Protein AF-A0A7W1J582-F1 (afdb_monomer)

Secondary structure (DSSP, 8-state):
-HHHHHHHHHHHHHHHHHHHHHTTPPPHHHHHHHHHHHHHHHHHHHHHHHHHHHHHHSS-----HHHHHHHHHHHHHHHHHHHHHHHHHHHHTT--S------S-------B-HHHHHHHHHHT--GGG----SGGGPBPHHHHHHHHT-

Structure (mmCIF, N/CA/C/O backbone):
data_AF-A0A7W1J582-F1
#
_entry.id   AF-A0A7W1J582-F1
#
loop_
_atom_site.group_PDB
_atom_site.id
_atom_site.type_symbol
_atom_site.label_atom_id
_atom_site.label_alt_id
_atom_site.label_comp_id
_atom_site.label_asym_id
_atom_site.label_entity_id
_atom_site.label_seq_id
_atom_site.pdbx_PDB_ins_code
_atom_site.Cartn_x
_atom_site.Cartn_y
_atom_site.Cartn_z
_atom_site.occupancy
_atom_site.B_iso_or_equiv
_atom_site.auth_seq_id
_atom_site.auth_comp_id
_atom_site.auth_asym_id
_atom_site.auth_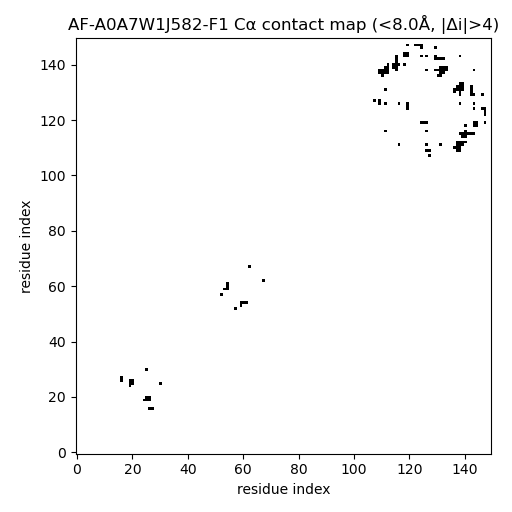atom_id
_atom_site.pdbx_PDB_model_num
ATOM 1 N N . PHE A 1 1 ? 24.857 2.400 -55.232 1.00 67.94 1 PHE A N 1
ATOM 2 C CA . PHE A 1 1 ? 26.078 2.336 -54.395 1.00 67.94 1 PHE A CA 1
ATOM 3 C C . PHE A 1 1 ? 25.790 2.326 -52.889 1.00 67.94 1 PHE A C 1
ATOM 5 O O . PHE A 1 1 ? 26.141 1.341 -52.254 1.00 67.94 1 PHE A O 1
ATOM 12 N N . LEU A 1 2 ? 25.093 3.316 -52.308 1.00 73.94 2 LEU A N 1
ATOM 13 C CA . LEU A 1 2 ? 24.764 3.342 -50.861 1.00 73.94 2 LEU A CA 1
ATOM 14 C C . LEU A 1 2 ? 23.985 2.110 -50.350 1.00 73.94 2 LEU A C 1
ATOM 16 O O . LEU A 1 2 ? 24.277 1.599 -49.272 1.00 73.94 2 LEU A O 1
ATOM 20 N N . GLN A 1 3 ? 23.057 1.576 -51.150 1.00 73.00 3 GLN A N 1
ATOM 21 C CA . GLN A 1 3 ? 22.308 0.356 -50.808 1.00 73.00 3 GLN A CA 1
ATOM 22 C C . GLN A 1 3 ? 23.214 -0.882 -50.655 1.00 73.00 3 GLN A C 1
ATOM 24 O O . GLN A 1 3 ? 22.971 -1.726 -49.795 1.00 73.00 3 GLN A O 1
ATOM 29 N N . SER A 1 4 ? 24.303 -0.957 -51.430 1.00 76.56 4 SER A N 1
ATOM 30 C CA . SER A 1 4 ? 25.266 -2.064 -51.365 1.00 76.56 4 SER A CA 1
ATOM 31 C C . SER A 1 4 ? 26.052 -2.041 -50.053 1.00 76.56 4 SER A C 1
ATOM 33 O O . SER A 1 4 ? 26.184 -3.073 -49.401 1.00 76.56 4 SER A O 1
ATOM 35 N N . TYR A 1 5 ? 26.502 -0.863 -49.615 1.00 78.00 5 TYR A N 1
ATOM 36 C CA . TYR A 1 5 ? 27.229 -0.696 -48.351 1.00 78.00 5 TYR A CA 1
ATOM 37 C C . TYR A 1 5 ? 26.374 -1.042 -47.128 1.00 78.00 5 TYR A C 1
ATOM 39 O O . TYR A 1 5 ? 26.835 -1.748 -46.233 1.00 78.00 5 TYR A O 1
ATOM 47 N N . ALA A 1 6 ? 25.111 -0.607 -47.109 1.00 83.75 6 ALA A N 1
ATOM 48 C CA . ALA A 1 6 ? 24.193 -0.926 -46.018 1.00 83.75 6 ALA A CA 1
ATOM 49 C C . ALA A 1 6 ? 23.919 -2.439 -45.916 1.00 83.75 6 ALA A C 1
ATOM 51 O O . ALA A 1 6 ? 23.889 -2.997 -44.817 1.00 83.75 6 ALA A O 1
ATOM 52 N N . SER A 1 7 ? 23.764 -3.119 -47.058 1.00 83.50 7 SER A N 1
ATOM 53 C CA . SER A 1 7 ? 23.568 -4.573 -47.092 1.00 83.50 7 SER A CA 1
ATOM 54 C C . SER A 1 7 ? 24.801 -5.338 -46.598 1.00 83.50 7 SER A C 1
ATOM 56 O O . SER A 1 7 ? 24.671 -6.234 -45.763 1.00 83.50 7 SER A O 1
ATOM 58 N N . PHE A 1 8 ? 25.998 -4.921 -47.022 1.00 81.19 8 PHE A N 1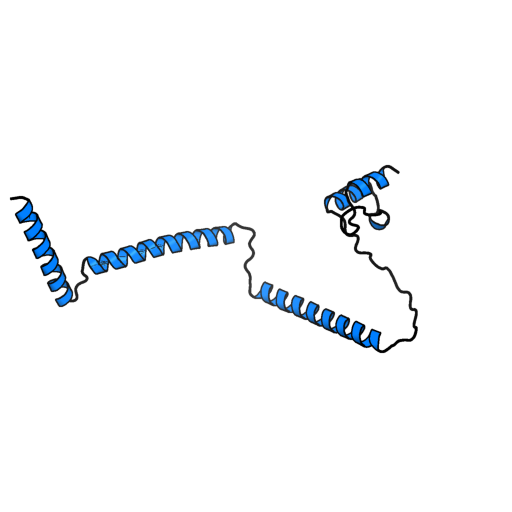
ATOM 59 C CA . PHE A 1 8 ? 27.263 -5.524 -46.612 1.00 81.19 8 PHE A CA 1
ATOM 60 C C . PHE A 1 8 ? 27.492 -5.380 -45.105 1.00 81.19 8 PHE A C 1
ATOM 62 O O . PHE A 1 8 ? 27.788 -6.357 -44.421 1.00 81.19 8 PHE A O 1
ATOM 69 N N . TYR A 1 9 ? 27.256 -4.184 -44.563 1.00 82.31 9 TYR A N 1
ATOM 70 C CA . TYR A 1 9 ? 27.379 -3.927 -43.130 1.00 82.31 9 TYR A CA 1
ATOM 71 C C . TYR A 1 9 ? 26.397 -4.770 -42.299 1.00 82.31 9 TYR A C 1
ATOM 73 O O . TYR A 1 9 ? 26.759 -5.301 -41.249 1.00 82.31 9 TYR A O 1
ATOM 81 N N . LYS A 1 10 ? 25.159 -4.952 -42.779 1.00 82.19 10 LYS A N 1
ATOM 82 C CA . LYS A 1 10 ? 24.146 -5.774 -42.098 1.00 82.19 10 LYS A CA 1
ATOM 83 C C . LYS A 1 10 ? 24.534 -7.256 -42.053 1.00 82.19 10 LYS A C 1
ATOM 85 O O . LYS A 1 10 ? 24.354 -7.896 -41.018 1.00 82.19 10 LYS A O 1
ATOM 90 N N . VAL A 1 11 ? 25.075 -7.788 -43.150 1.00 85.81 11 VAL A N 1
ATOM 91 C CA . VAL A 1 11 ? 25.562 -9.176 -43.229 1.00 85.81 11 VAL A CA 1
ATOM 92 C C . VAL A 1 11 ? 26.783 -9.373 -42.337 1.00 85.81 11 VAL A C 1
ATOM 94 O O . VAL A 1 11 ? 26.818 -10.317 -41.551 1.00 85.81 11 VAL A O 1
ATOM 97 N N . PHE A 1 12 ? 27.741 -8.447 -42.398 1.00 85.81 12 PHE A N 1
ATOM 98 C CA . PHE A 1 12 ? 28.934 -8.476 -41.561 1.00 85.81 12 PHE A CA 1
ATOM 99 C C . PHE A 1 12 ? 28.583 -8.458 -40.068 1.00 85.81 12 PHE A C 1
ATOM 101 O O . PHE A 1 12 ? 29.053 -9.310 -39.319 1.00 85.81 12 PHE A O 1
ATOM 108 N N . LYS A 1 13 ? 27.685 -7.555 -39.647 1.00 83.50 13 LYS A N 1
ATOM 109 C CA . LYS A 1 13 ? 27.214 -7.468 -38.258 1.00 83.50 13 LYS A CA 1
ATOM 110 C C . LYS A 1 1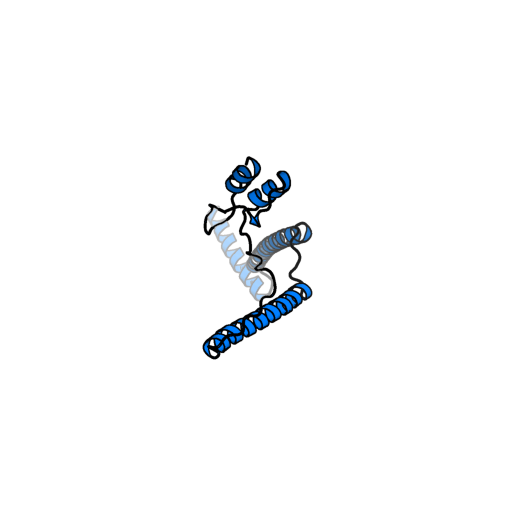3 ? 26.588 -8.783 -37.785 1.00 83.50 13 LYS A C 1
ATOM 112 O O . LYS A 1 13 ? 26.942 -9.274 -36.718 1.00 83.50 13 LYS A O 1
ATOM 117 N N . ARG A 1 14 ? 25.692 -9.373 -38.583 1.00 86.00 14 ARG A N 1
ATOM 118 C CA . ARG A 1 14 ? 25.041 -10.647 -38.242 1.00 86.00 14 ARG A CA 1
ATOM 119 C C . ARG A 1 14 ? 26.060 -11.775 -38.078 1.00 86.00 14 ARG A C 1
ATOM 121 O O . ARG A 1 14 ? 26.017 -12.482 -37.081 1.00 86.00 14 ARG A O 1
ATOM 128 N N . ASN A 1 15 ? 27.000 -11.886 -39.015 1.00 86.44 15 ASN A N 1
ATOM 129 C CA . ASN A 1 15 ? 28.045 -12.904 -38.958 1.00 86.44 15 ASN A CA 1
ATOM 130 C C . ASN A 1 15 ? 28.941 -12.712 -37.721 1.00 86.44 15 ASN A C 1
ATOM 132 O O . ASN A 1 15 ? 29.241 -13.664 -37.010 1.00 86.44 15 ASN A O 1
ATOM 136 N N . SER A 1 16 ? 29.308 -11.463 -37.411 1.00 84.69 16 SER A N 1
ATOM 137 C CA . SER A 1 16 ? 30.117 -11.139 -36.229 1.00 84.69 16 SER A CA 1
ATOM 138 C C . SER A 1 16 ? 29.435 -11.501 -34.905 1.00 84.69 16 SER A C 1
ATOM 140 O O . SER A 1 16 ? 30.102 -12.003 -34.006 1.00 84.69 16 SER A O 1
ATOM 142 N N . GLU A 1 17 ? 28.115 -11.317 -34.783 1.00 85.94 17 GLU A N 1
ATOM 143 C CA . GLU A 1 17 ? 27.375 -11.724 -33.581 1.00 85.94 17 GLU A CA 1
ATOM 144 C C . GLU A 1 17 ? 27.424 -13.242 -33.374 1.00 85.94 17 GLU A C 1
ATOM 146 O O . GLU A 1 17 ? 27.577 -13.698 -32.244 1.00 85.94 17 GLU A O 1
ATOM 151 N N . ASP A 1 18 ? 27.343 -14.030 -34.446 1.00 84.88 18 ASP A N 1
ATOM 152 C CA . ASP A 1 18 ? 27.393 -15.490 -34.351 1.00 84.88 18 ASP A CA 1
ATOM 153 C C . ASP A 1 18 ? 28.804 -16.001 -34.004 1.00 84.88 18 ASP A C 1
ATOM 155 O O . ASP A 1 18 ? 28.940 -16.925 -33.200 1.00 84.88 18 ASP A O 1
ATOM 159 N N . TYR A 1 19 ? 29.865 -15.348 -34.495 1.00 86.81 19 TYR A N 1
ATOM 160 C CA . TYR A 1 19 ? 31.236 -15.639 -34.053 1.00 86.81 19 TYR A CA 1
ATOM 161 C C . TYR A 1 19 ? 31.452 -15.355 -32.564 1.00 86.81 19 TYR A C 1
ATOM 163 O O . TYR A 1 19 ? 32.067 -16.165 -31.871 1.00 86.81 19 TYR A O 1
ATOM 171 N N . LEU A 1 20 ? 30.940 -14.229 -32.059 1.00 88.06 20 LEU A N 1
ATOM 172 C CA . LEU A 1 20 ? 31.077 -13.863 -30.647 1.00 88.06 20 LEU A CA 1
ATOM 173 C C . LEU A 1 20 ? 30.334 -14.843 -29.731 1.00 88.06 20 LEU A C 1
ATOM 175 O O . LEU A 1 20 ? 30.897 -15.261 -28.721 1.00 88.06 20 LEU A O 1
ATOM 179 N N . LYS A 1 21 ? 29.132 -15.291 -30.122 1.00 86.56 21 LYS A N 1
ATOM 180 C CA . LYS A 1 21 ? 28.394 -16.341 -29.396 1.00 86.56 21 LYS A CA 1
ATOM 181 C C . LYS A 1 21 ? 29.192 -17.639 -29.300 1.00 86.56 21 LYS A C 1
ATOM 183 O O . LYS A 1 21 ? 29.251 -18.237 -28.230 1.00 86.56 21 LYS A O 1
ATOM 188 N N . ASN A 1 22 ? 29.829 -18.057 -30.396 1.00 90.12 22 ASN A N 1
ATOM 189 C CA . ASN A 1 22 ? 30.644 -19.275 -30.423 1.00 90.12 22 ASN A CA 1
ATOM 190 C C . ASN A 1 22 ? 31.887 -19.172 -29.528 1.00 90.12 22 ASN A C 1
ATOM 192 O O . ASN A 1 22 ? 32.332 -20.178 -28.985 1.00 90.12 22 ASN A O 1
ATOM 196 N N . LEU A 1 23 ? 32.420 -17.961 -29.344 1.00 93.00 23 LEU A N 1
ATOM 197 C CA . LEU A 1 23 ? 33.526 -17.686 -28.426 1.00 93.00 23 LEU A CA 1
ATOM 198 C C . LEU A 1 23 ? 33.054 -17.410 -26.985 1.00 93.00 23 LEU A C 1
ATOM 200 O O . LEU A 1 23 ? 33.858 -17.020 -26.145 1.00 93.00 23 LEU A O 1
ATOM 204 N N . GLN A 1 24 ? 31.757 -17.596 -26.702 1.00 88.12 24 GLN A N 1
ATOM 205 C CA . GLN A 1 24 ? 31.114 -17.293 -25.416 1.00 88.12 24 GLN A CA 1
ATOM 206 C C . GLN A 1 24 ? 31.324 -15.844 -24.950 1.00 88.12 24 GLN A C 1
ATOM 208 O O . GLN A 1 24 ? 31.280 -15.545 -23.757 1.00 88.12 24 GLN A O 1
ATOM 213 N N . LEU A 1 25 ? 31.542 -14.926 -25.892 1.00 92.06 25 LEU A N 1
ATOM 214 C CA . LEU A 1 25 ? 31.647 -13.506 -25.596 1.00 92.06 25 LEU A CA 1
ATOM 215 C C . LEU A 1 25 ? 30.251 -12.867 -25.598 1.00 92.06 25 LEU A C 1
ATOM 217 O O . LEU A 1 25 ? 29.450 -13.168 -26.490 1.00 92.06 25 LEU A O 1
ATOM 221 N N . PRO A 1 26 ? 29.957 -11.953 -24.652 1.00 89.50 26 PRO A N 1
ATOM 222 C CA . PRO A 1 26 ? 28.691 -11.232 -24.629 1.00 89.50 26 PRO A CA 1
ATOM 223 C C . PRO A 1 26 ? 28.452 -10.486 -25.940 1.00 89.50 26 PRO A C 1
ATOM 225 O O . PRO A 1 26 ? 29.290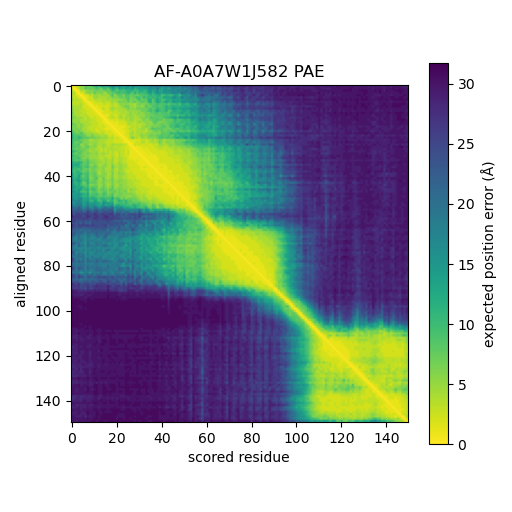 -9.695 -26.384 1.00 89.50 26 PRO A O 1
ATOM 228 N N . VAL A 1 27 ? 27.290 -10.704 -26.558 1.00 91.19 27 VAL A N 1
ATOM 229 C CA . VAL A 1 27 ? 26.909 -9.959 -27.761 1.00 91.19 27 VAL A CA 1
ATOM 230 C C . VAL A 1 27 ? 26.137 -8.701 -27.402 1.00 91.19 27 VAL A C 1
ATOM 232 O O . VAL A 1 27 ? 25.552 -8.570 -26.326 1.00 91.19 27 VAL A O 1
ATOM 235 N N . ARG A 1 28 ? 26.046 -7.773 -28.358 1.00 88.94 28 ARG A N 1
ATOM 236 C CA . ARG A 1 28 ? 25.253 -6.549 -28.204 1.00 88.94 28 ARG A CA 1
ATOM 237 C C . ARG A 1 28 ? 23.817 -6.831 -27.746 1.00 88.94 28 ARG A C 1
ATOM 239 O O . ARG A 1 28 ? 23.289 -6.065 -26.951 1.00 88.94 28 ARG A O 1
ATOM 246 N N . SER A 1 29 ? 23.198 -7.917 -28.216 1.00 89.69 29 SER A N 1
ATOM 247 C CA . SER A 1 29 ? 21.849 -8.304 -27.782 1.00 89.69 29 SER A CA 1
ATOM 248 C C . SER A 1 29 ? 21.769 -8.615 -26.285 1.00 89.69 29 SER A C 1
ATOM 250 O O . SER A 1 29 ? 20.730 -8.362 -25.684 1.00 89.69 29 SER A O 1
ATOM 252 N N . ASP A 1 30 ? 22.819 -9.166 -25.678 1.00 91.56 30 ASP A N 1
ATOM 253 C CA . ASP A 1 30 ? 22.857 -9.452 -24.238 1.00 91.56 30 ASP A CA 1
ATOM 254 C C . ASP A 1 30 ? 23.004 -8.156 -23.453 1.00 91.56 30 ASP A C 1
ATOM 256 O O . ASP A 1 30 ? 22.237 -7.897 -22.530 1.00 91.56 30 ASP A O 1
ATOM 260 N N . ILE A 1 31 ? 23.907 -7.288 -23.910 1.00 92.38 31 ILE A N 1
ATOM 261 C CA . ILE A 1 31 ? 24.123 -5.964 -23.325 1.00 92.38 31 ILE A CA 1
ATOM 262 C C . ILE A 1 31 ? 22.837 -5.133 -23.391 1.00 92.38 31 ILE A C 1
ATOM 264 O O . ILE A 1 31 ? 22.456 -4.516 -22.404 1.00 92.38 31 ILE A O 1
ATOM 268 N N . SER A 1 32 ? 22.119 -5.146 -24.519 1.00 94.06 32 SER A N 1
ATOM 269 C CA . SER A 1 32 ? 20.841 -4.433 -24.652 1.00 94.06 32 SER A CA 1
ATOM 270 C C . SER A 1 32 ? 19.747 -4.998 -23.744 1.00 94.06 32 SER A C 1
ATOM 272 O O . SER A 1 32 ? 18.955 -4.229 -23.208 1.00 94.06 32 SER A O 1
ATOM 274 N N . ARG A 1 33 ? 19.707 -6.322 -23.537 1.00 93.75 33 ARG A N 1
ATOM 275 C CA . ARG A 1 33 ? 18.761 -6.953 -22.603 1.00 93.75 33 ARG A CA 1
ATOM 276 C C . ARG A 1 33 ? 19.049 -6.562 -21.154 1.00 93.75 33 ARG A C 1
ATOM 278 O O . ARG A 1 33 ? 18.120 -6.205 -20.437 1.00 93.75 33 ARG A O 1
ATOM 285 N N . ILE A 1 34 ? 20.318 -6.584 -20.749 1.00 95.88 34 ILE A N 1
ATOM 286 C CA . ILE A 1 34 ? 20.740 -6.178 -19.402 1.00 95.88 34 ILE A CA 1
ATOM 287 C C . ILE A 1 34 ? 20.491 -4.686 -19.193 1.00 95.88 34 ILE A C 1
ATOM 289 O O . ILE A 1 34 ? 19.924 -4.317 -18.175 1.00 95.88 34 ILE A O 1
ATOM 293 N N . ALA A 1 35 ? 20.829 -3.839 -20.166 1.00 96.44 35 ALA A N 1
ATOM 294 C CA . ALA A 1 35 ? 20.579 -2.402 -20.083 1.00 96.44 35 ALA A CA 1
ATOM 295 C C . ALA A 1 35 ? 19.089 -2.096 -19.871 1.00 96.44 35 ALA A C 1
ATOM 297 O O . ALA A 1 35 ? 18.747 -1.297 -19.009 1.00 96.44 35 ALA A O 1
ATOM 298 N N . GLY A 1 36 ? 18.194 -2.784 -20.590 1.00 96.38 36 GLY A N 1
ATOM 299 C CA . GLY A 1 36 ? 16.755 -2.646 -20.357 1.00 96.38 36 GLY A CA 1
ATOM 300 C C . GLY A 1 36 ? 16.327 -3.095 -18.956 1.00 96.38 36 GLY A C 1
ATOM 301 O O . GLY A 1 36 ? 15.468 -2.468 -18.347 1.00 96.38 36 GLY A O 1
ATOM 302 N N . LEU A 1 37 ? 16.926 -4.161 -18.420 1.00 97.06 37 LEU A N 1
ATOM 303 C CA . LEU A 1 37 ? 16.634 -4.627 -17.063 1.00 97.06 37 LEU A CA 1
ATOM 304 C C . LEU A 1 37 ? 17.137 -3.652 -15.989 1.00 97.06 37 LEU A C 1
ATOM 306 O O . LEU A 1 37 ? 16.436 -3.452 -15.005 1.00 97.06 37 LEU A O 1
ATOM 310 N N . VAL A 1 38 ? 18.301 -3.033 -16.197 1.00 97.06 38 VAL A N 1
ATOM 311 C CA . VAL A 1 38 ? 18.863 -2.008 -15.303 1.00 97.06 38 VAL A CA 1
ATOM 312 C C . VAL A 1 38 ? 17.967 -0.774 -15.270 1.00 97.06 38 VAL A C 1
ATOM 314 O O . VAL A 1 38 ? 17.569 -0.373 -14.188 1.00 97.06 38 VAL A O 1
ATOM 317 N N . VAL A 1 39 ? 17.545 -0.256 -16.426 1.00 96.06 39 VAL A N 1
ATOM 318 C CA . VAL A 1 39 ? 16.636 0.906 -16.489 1.00 96.06 39 VAL A CA 1
ATOM 319 C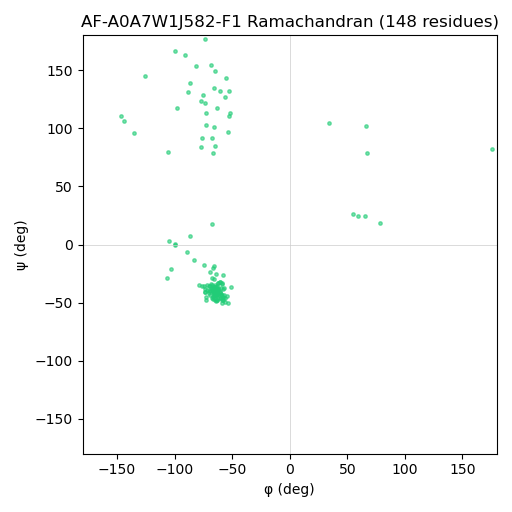 C . VAL A 1 39 ? 15.308 0.626 -15.772 1.00 96.06 39 VAL A C 1
ATOM 321 O O . VAL A 1 39 ? 14.821 1.452 -15.011 1.00 96.06 39 VAL A O 1
ATOM 324 N N . ASN A 1 40 ? 14.735 -0.569 -15.954 1.00 97.00 40 ASN A N 1
ATOM 325 C CA . ASN A 1 40 ? 13.516 -0.959 -15.234 1.00 97.00 40 ASN A CA 1
ATOM 326 C C . ASN A 1 40 ? 13.739 -1.129 -13.723 1.00 97.00 40 ASN A C 1
ATOM 328 O O . ASN A 1 40 ? 12.794 -1.027 -12.943 1.00 97.00 40 ASN A O 1
ATOM 332 N N . LEU A 1 41 ? 14.951 -1.504 -13.308 1.00 97.81 41 LEU A N 1
ATOM 333 C CA . LEU A 1 41 ? 15.293 -1.617 -11.897 1.00 97.81 41 LEU A CA 1
ATOM 334 C C . LEU A 1 41 ? 15.448 -0.230 -11.275 1.00 97.81 41 LEU A C 1
ATOM 336 O O . LEU A 1 41 ? 14.934 -0.035 -10.184 1.00 97.81 41 LEU A O 1
ATOM 340 N N . GLU A 1 42 ? 16.073 0.711 -11.979 1.00 96.88 42 GLU A N 1
ATOM 341 C CA . GLU A 1 42 ? 16.188 2.114 -11.562 1.00 96.88 42 GLU A CA 1
ATOM 342 C C . GLU A 1 42 ? 14.799 2.720 -11.323 1.00 96.88 42 GLU A C 1
ATOM 344 O O . GLU A 1 42 ? 14.521 3.153 -10.214 1.00 96.88 42 GLU A O 1
ATOM 349 N N . GLU A 1 43 ? 13.858 2.572 -12.262 1.00 96.94 43 GLU A N 1
ATOM 350 C CA . GLU A 1 43 ? 12.477 3.062 -12.078 1.00 96.94 43 GLU A CA 1
ATOM 351 C C . GLU A 1 43 ? 11.770 2.442 -10.852 1.00 96.94 43 GLU A C 1
ATOM 353 O O . GLU A 1 43 ? 10.949 3.076 -10.184 1.00 96.94 43 GLU A O 1
ATOM 358 N N . LYS A 1 44 ? 12.062 1.173 -10.538 1.00 97.06 44 LYS A N 1
ATOM 359 C CA . LYS A 1 44 ? 11.517 0.517 -9.339 1.00 97.06 44 LYS A CA 1
ATOM 360 C C . LYS A 1 44 ? 12.171 1.015 -8.060 1.00 97.06 44 LYS A C 1
ATOM 362 O O . LYS A 1 44 ? 11.479 1.094 -7.050 1.00 97.06 44 LYS A O 1
ATOM 367 N N . VAL A 1 45 ? 13.474 1.272 -8.093 1.00 97.25 45 VAL A N 1
ATOM 368 C CA . VAL A 1 45 ? 14.216 1.823 -6.959 1.00 97.25 45 VAL A CA 1
ATOM 369 C C . VAL A 1 45 ? 13.701 3.225 -6.663 1.00 97.25 45 VAL A C 1
ATOM 371 O O . VAL A 1 45 ? 13.288 3.443 -5.533 1.00 97.25 45 VAL A O 1
ATOM 374 N N . ASP A 1 46 ? 13.550 4.082 -7.674 1.00 94.12 46 ASP A N 1
ATOM 375 C CA . ASP A 1 46 ? 12.984 5.431 -7.524 1.00 94.12 46 ASP A CA 1
ATOM 376 C C . ASP A 1 46 ? 11.599 5.393 -6.850 1.00 94.12 46 ASP A C 1
ATOM 378 O O . ASP A 1 46 ? 11.317 6.139 -5.916 1.00 94.12 46 ASP A O 1
ATOM 382 N N . ARG A 1 47 ? 10.728 4.462 -7.267 1.00 93.50 47 ARG A N 1
ATOM 383 C CA . ARG A 1 47 ? 9.404 4.276 -6.646 1.00 93.50 47 ARG A CA 1
ATOM 384 C C . ARG A 1 47 ? 9.490 3.818 -5.189 1.00 93.50 47 ARG A C 1
ATOM 386 O O . ARG A 1 47 ? 8.639 4.180 -4.383 1.00 93.50 47 ARG A O 1
ATOM 393 N N . ILE A 1 48 ? 10.441 2.945 -4.863 1.00 94.31 48 ILE A N 1
ATOM 394 C CA . ILE A 1 48 ? 10.637 2.484 -3.483 1.00 94.31 48 ILE A CA 1
ATOM 395 C C . ILE A 1 48 ? 11.173 3.628 -2.628 1.00 94.31 48 ILE A C 1
ATOM 397 O O . ILE A 1 48 ? 10.722 3.774 -1.497 1.00 94.31 48 ILE A O 1
ATOM 401 N N . GLU A 1 49 ? 12.091 4.428 -3.164 1.00 89.25 49 GLU A N 1
ATOM 402 C CA . GLU A 1 49 ? 12.620 5.618 -2.502 1.00 89.25 49 GLU A CA 1
ATOM 403 C C . GLU A 1 49 ? 11.494 6.613 -2.202 1.00 89.25 49 GLU A C 1
ATOM 405 O O . GLU A 1 49 ? 11.356 7.011 -1.054 1.00 89.25 49 GLU A O 1
ATOM 410 N N . GLU A 1 50 ? 10.597 6.891 -3.154 1.00 88.38 50 GLU A N 1
ATOM 411 C CA . GLU A 1 50 ? 9.423 7.752 -2.930 1.00 88.38 50 GLU A CA 1
ATOM 412 C C . GLU A 1 50 ? 8.512 7.234 -1.797 1.00 88.38 50 GLU A C 1
ATOM 414 O O . GLU A 1 50 ? 8.099 7.987 -0.916 1.00 88.38 50 GLU A O 1
ATOM 419 N N . VAL A 1 51 ? 8.214 5.929 -1.781 1.00 86.50 51 VAL A N 1
ATOM 420 C CA . VAL A 1 51 ? 7.380 5.312 -0.730 1.00 86.50 51 VAL A CA 1
ATOM 421 C C . VAL A 1 51 ? 8.085 5.320 0.628 1.00 86.50 51 VAL A C 1
ATOM 423 O O . VAL A 1 51 ? 7.437 5.449 1.667 1.00 86.50 51 VAL A O 1
ATOM 426 N N . LEU A 1 52 ? 9.405 5.153 0.638 1.00 84.00 52 LEU A N 1
ATOM 427 C CA . LEU A 1 52 ? 10.193 5.166 1.862 1.00 84.00 52 LEU A CA 1
ATOM 428 C C . LEU A 1 52 ? 10.350 6.589 2.413 1.00 84.00 52 LEU A C 1
ATOM 430 O O . LEU A 1 52 ? 10.296 6.764 3.625 1.00 84.00 52 LEU A O 1
ATOM 434 N N . GLU A 1 53 ? 10.477 7.597 1.553 1.00 79.06 53 GLU A N 1
ATOM 435 C CA . GLU A 1 53 ? 10.453 9.007 1.948 1.00 79.06 53 GLU A CA 1
ATOM 436 C C . GLU A 1 53 ? 9.100 9.391 2.560 1.00 79.06 53 GLU A C 1
ATOM 438 O O . GLU A 1 53 ? 9.070 10.041 3.603 1.00 79.06 53 GLU A O 1
ATOM 443 N N . ASP A 1 54 ? 7.978 8.941 1.984 1.00 76.44 54 ASP A N 1
ATOM 444 C CA . ASP A 1 54 ? 6.642 9.138 2.575 1.00 76.44 54 ASP A CA 1
ATOM 445 C C . ASP A 1 54 ? 6.524 8.473 3.957 1.00 76.44 54 ASP A C 1
ATOM 447 O O . ASP A 1 54 ? 5.865 8.981 4.862 1.00 76.44 54 ASP A O 1
ATOM 451 N N . PHE A 1 55 ? 7.227 7.361 4.161 1.00 72.06 55 PHE A N 1
ATOM 452 C CA . PHE A 1 55 ? 7.299 6.676 5.445 1.00 72.06 55 PHE A CA 1
ATOM 453 C C . PHE A 1 55 ? 8.225 7.372 6.465 1.00 72.06 55 PHE A C 1
ATOM 455 O O . PHE A 1 55 ? 7.928 7.381 7.657 1.00 72.06 55 PHE A O 1
ATOM 462 N N . GLU A 1 56 ? 9.339 7.959 6.020 1.00 64.88 56 GLU A N 1
ATOM 463 C CA . GLU A 1 56 ? 10.302 8.659 6.882 1.00 64.88 56 GLU A CA 1
ATOM 464 C C . GLU A 1 56 ? 9.832 10.074 7.265 1.00 64.88 56 GLU A C 1
ATOM 466 O O . GLU A 1 56 ? 10.072 10.527 8.387 1.00 64.88 56 GLU A O 1
ATOM 471 N N . TYR A 1 57 ? 9.136 10.768 6.358 1.00 62.78 57 TYR A N 1
ATOM 472 C CA . TYR A 1 57 ? 8.649 12.137 6.559 1.00 62.78 57 TYR A CA 1
ATOM 473 C C . TYR A 1 57 ? 7.150 12.237 6.872 1.00 62.78 57 TYR A C 1
ATOM 475 O O . TYR A 1 57 ? 6.710 13.246 7.433 1.00 62.78 57 TYR A O 1
ATOM 483 N N . GLY A 1 58 ? 6.351 11.225 6.538 1.00 57.44 58 GLY A N 1
ATOM 484 C CA . GLY A 1 58 ? 4.947 11.137 6.925 1.00 57.44 58 GLY A CA 1
ATOM 485 C C . GLY A 1 58 ? 4.777 10.602 8.348 1.00 57.44 58 GLY A C 1
ATOM 486 O O . GLY A 1 58 ? 5.576 9.821 8.848 1.00 57.44 58 GLY A O 1
ATOM 487 N N . TYR A 1 59 ? 3.678 10.964 9.015 1.00 56.31 59 TYR A N 1
ATOM 488 C CA . TYR A 1 59 ? 3.281 10.398 10.320 1.00 56.31 59 TYR A CA 1
ATOM 489 C C . TYR A 1 59 ? 2.875 8.908 10.247 1.00 56.31 59 TYR A C 1
ATOM 491 O O . TYR A 1 59 ? 2.154 8.416 11.118 1.00 56.31 59 TYR A O 1
ATOM 499 N N . ALA A 1 60 ? 3.249 8.197 9.183 1.00 59.88 60 ALA A N 1
ATOM 500 C CA . ALA A 1 60 ? 2.911 6.803 8.981 1.00 59.88 60 ALA A CA 1
ATOM 501 C C . ALA A 1 60 ? 3.806 5.942 9.878 1.00 59.88 60 ALA A C 1
ATOM 503 O O . ALA A 1 60 ? 4.904 5.545 9.501 1.00 59.88 60 ALA A O 1
ATOM 504 N N . GLU A 1 61 ? 3.336 5.653 11.092 1.00 67.56 61 GLU A N 1
ATOM 505 C CA . GLU A 1 61 ? 4.028 4.705 11.957 1.00 67.56 61 GLU A CA 1
ATOM 506 C C . GLU A 1 61 ? 4.096 3.326 11.281 1.00 67.56 61 GLU A C 1
ATOM 508 O O . GLU A 1 61 ? 3.078 2.820 10.790 1.00 67.56 61 GLU A O 1
ATOM 513 N N . PRO A 1 62 ? 5.273 2.676 11.261 1.00 66.94 62 PRO A N 1
ATOM 514 C CA . PRO A 1 62 ? 5.382 1.312 10.769 1.00 66.94 62 PRO A CA 1
ATOM 515 C C . PRO A 1 62 ? 4.429 0.395 11.516 1.00 66.94 62 PRO A C 1
ATOM 517 O O . PRO A 1 62 ? 4.293 0.469 12.739 1.00 66.94 62 PRO A O 1
ATOM 520 N N . ALA A 1 63 ? 3.862 -0.568 10.791 1.00 75.38 63 ALA A N 1
ATOM 521 C CA . ALA A 1 63 ? 3.299 -1.762 11.401 1.00 75.38 63 ALA A CA 1
ATOM 522 C C . ALA A 1 63 ? 4.445 -2.582 12.022 1.00 75.38 63 ALA A C 1
ATOM 524 O O . ALA A 1 63 ? 4.966 -3.528 11.430 1.00 75.38 63 ALA A O 1
ATOM 525 N N . THR A 1 64 ? 4.903 -2.160 13.200 1.00 82.50 64 THR A N 1
ATOM 526 C CA . THR A 1 64 ? 5.901 -2.876 13.983 1.00 82.50 64 THR A CA 1
ATOM 527 C C . THR A 1 64 ? 5.305 -4.181 14.500 1.00 82.50 64 THR A C 1
ATOM 529 O O . THR A 1 64 ? 4.100 -4.318 14.708 1.00 82.50 64 THR A O 1
ATOM 532 N N . SER A 1 65 ? 6.161 -5.168 14.764 1.00 84.00 65 SER A N 1
ATOM 533 C CA . SER A 1 65 ? 5.708 -6.416 15.391 1.00 84.00 65 SER A CA 1
ATOM 534 C C . SER A 1 65 ? 5.026 -6.174 16.744 1.00 84.00 65 SER A C 1
ATOM 536 O O . SER A 1 65 ? 4.212 -6.993 17.166 1.00 84.00 65 SER A O 1
ATOM 538 N N . GLU A 1 66 ? 5.370 -5.083 17.428 1.00 84.81 66 GLU A N 1
ATOM 539 C CA . GLU A 1 66 ? 4.775 -4.698 18.703 1.00 84.81 66 GLU A CA 1
ATOM 540 C C . GLU A 1 66 ? 3.346 -4.177 18.526 1.00 84.81 66 GLU A C 1
ATOM 542 O O . GLU A 1 66 ? 2.445 -4.678 19.200 1.00 84.81 66 GLU A O 1
ATOM 547 N N . SER A 1 67 ? 3.103 -3.271 17.570 1.00 84.31 67 SER A N 1
ATOM 548 C CA . SER A 1 67 ? 1.755 -2.751 17.310 1.00 84.31 67 SER A CA 1
ATOM 549 C C . SER A 1 67 ? 0.804 -3.840 16.803 1.00 84.31 67 SER A C 1
ATOM 551 O O . SER A 1 67 ? -0.362 -3.883 17.198 1.00 84.31 67 SER A O 1
ATOM 553 N N . VAL A 1 68 ? 1.310 -4.796 16.015 1.00 92.19 68 VAL A N 1
ATOM 554 C CA . VAL A 1 68 ? 0.548 -5.984 15.587 1.00 92.19 68 VAL A CA 1
ATOM 555 C C . VAL A 1 68 ? 0.174 -6.872 16.778 1.00 92.19 68 VAL A C 1
ATOM 557 O O . VAL A 1 68 ? -0.970 -7.313 16.885 1.00 92.19 68 VAL A O 1
ATOM 560 N N . LYS A 1 69 ? 1.104 -7.098 17.711 1.00 92.62 69 LYS A N 1
ATOM 561 C CA . LYS A 1 69 ? 0.860 -7.897 18.922 1.00 92.62 69 LYS A CA 1
ATOM 5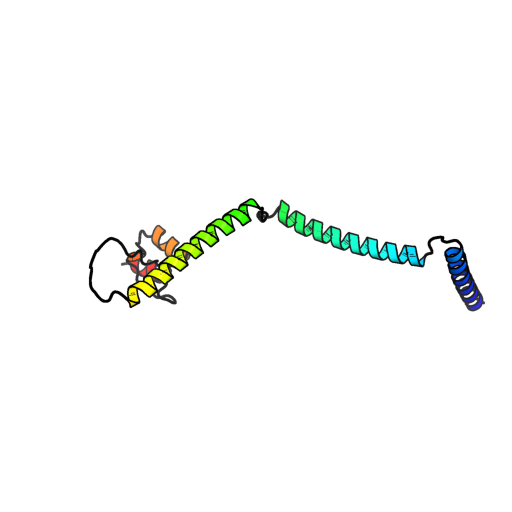62 C C . LYS A 1 69 ? -0.112 -7.211 19.888 1.00 92.62 69 LYS A C 1
ATOM 564 O O . LYS A 1 69 ? -0.920 -7.866 20.555 1.00 92.62 69 LYS A O 1
ATOM 569 N N . GLU A 1 70 ? -0.071 -5.884 19.961 1.00 93.75 70 GLU A N 1
ATOM 570 C CA . GLU A 1 70 ? -1.066 -5.110 20.699 1.00 93.75 70 GLU A CA 1
ATOM 571 C C . GLU A 1 70 ? -2.455 -5.254 20.061 1.00 93.75 70 GLU A C 1
ATOM 573 O O . GLU A 1 70 ? -3.441 -5.481 20.772 1.00 93.75 70 GLU A O 1
ATOM 578 N N . LEU A 1 71 ? -2.540 -5.196 18.727 1.00 93.75 71 LEU A N 1
ATOM 579 C CA . LEU A 1 71 ? -3.779 -5.442 17.988 1.00 93.75 71 LEU A CA 1
ATOM 580 C C . LEU A 1 71 ? -4.348 -6.836 18.277 1.00 93.75 71 LEU A C 1
ATOM 582 O O . LEU A 1 71 ? -5.534 -6.943 18.578 1.00 93.75 71 LEU A O 1
ATOM 586 N N . GLU A 1 72 ? -3.512 -7.877 18.256 1.00 95.69 72 GLU A N 1
ATOM 587 C CA . GLU A 1 72 ? -3.891 -9.255 18.606 1.00 95.69 72 GLU A CA 1
ATOM 588 C C . GLU A 1 72 ? -4.484 -9.326 20.021 1.00 95.69 72 GLU A C 1
ATOM 590 O O . GLU A 1 72 ? -5.566 -9.872 20.236 1.00 95.69 72 GLU A O 1
ATOM 595 N N . THR A 1 73 ? -3.835 -8.671 20.987 1.00 96.75 73 THR A N 1
ATOM 596 C CA . THR A 1 73 ? -4.320 -8.609 22.375 1.00 96.75 73 THR A CA 1
ATOM 597 C C . THR A 1 73 ? -5.673 -7.896 22.475 1.00 96.75 73 THR A C 1
ATOM 599 O O . THR A 1 73 ? -6.563 -8.309 23.229 1.00 96.75 73 THR A O 1
ATOM 602 N N . ARG A 1 74 ? -5.854 -6.801 21.725 1.00 96.88 74 ARG A N 1
ATOM 603 C CA . ARG A 1 74 ? -7.123 -6.062 21.668 1.00 96.88 74 ARG A CA 1
ATOM 604 C C . ARG A 1 74 ? -8.222 -6.899 21.020 1.00 96.88 74 ARG A C 1
ATOM 606 O O . ARG A 1 74 ? -9.340 -6.878 21.533 1.00 96.88 74 ARG A O 1
ATOM 613 N N . LEU A 1 75 ? -7.904 -7.638 19.959 1.00 97.44 75 LEU A N 1
ATOM 614 C CA . LEU A 1 75 ? -8.834 -8.524 19.266 1.00 97.44 75 LEU A CA 1
ATOM 615 C C . LEU A 1 75 ? -9.303 -9.654 20.189 1.00 97.44 75 LEU A C 1
ATOM 617 O O . LEU A 1 75 ? -10.505 -9.808 20.373 1.00 97.44 75 LEU A O 1
ATOM 621 N N . GLY A 1 76 ? -8.388 -10.323 20.898 1.00 97.38 76 GLY A N 1
ATOM 622 C CA . GLY A 1 76 ? -8.750 -11.363 21.871 1.00 97.38 76 GLY 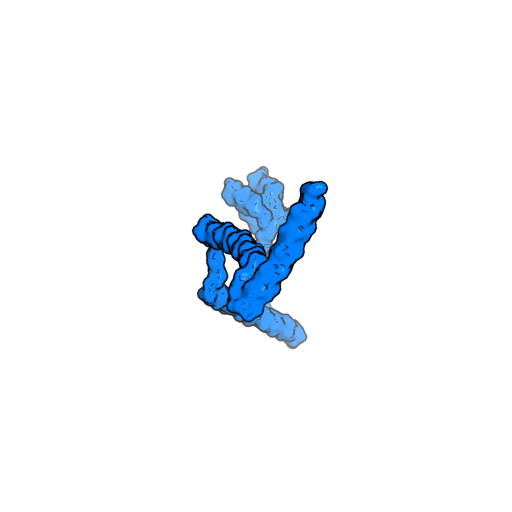A CA 1
ATOM 623 C C . GLY A 1 76 ? -9.636 -10.843 23.014 1.00 97.38 76 GLY A C 1
ATOM 624 O O . GLY A 1 76 ? -10.530 -11.537 23.501 1.00 97.38 76 GLY A O 1
ATOM 625 N N . ARG A 1 77 ? -9.469 -9.575 23.426 1.00 97.25 77 ARG A N 1
ATOM 626 C CA . ARG A 1 77 ? -10.391 -8.936 24.386 1.00 97.25 77 ARG A CA 1
ATOM 627 C C . ARG A 1 77 ? -11.782 -8.717 23.789 1.00 97.25 77 ARG A C 1
ATOM 629 O O . ARG A 1 77 ? -12.765 -8.811 24.523 1.00 97.25 77 ARG A O 1
ATOM 636 N N . VAL A 1 78 ? -11.867 -8.359 22.509 1.00 97.69 78 VAL A N 1
ATOM 637 C CA . VAL A 1 78 ? -13.146 -8.200 21.804 1.00 97.69 78 VAL A CA 1
ATOM 638 C C . VAL A 1 78 ? -13.833 -9.553 21.669 1.00 97.69 78 VAL A C 1
ATOM 640 O O . VAL A 1 78 ? -14.991 -9.652 22.055 1.00 97.69 78 VAL A O 1
ATOM 643 N N . GLU A 1 79 ? -13.118 -10.592 21.245 1.00 97.12 79 GLU A N 1
ATOM 644 C CA . GLU A 1 79 ? -13.623 -11.970 21.174 1.00 97.12 79 GLU A CA 1
ATOM 645 C C . GLU A 1 79 ? -14.193 -12.419 22.524 1.00 97.12 79 GLU A C 1
ATOM 647 O O . GLU A 1 79 ? -15.370 -12.750 22.616 1.00 97.12 79 GLU A O 1
ATOM 652 N N . GLY A 1 80 ? -13.442 -12.253 23.618 1.00 96.69 80 GLY A N 1
ATOM 653 C CA . GLY A 1 80 ? -13.944 -12.607 24.947 1.00 96.69 80 GLY A CA 1
ATOM 654 C C . GLY A 1 80 ? -15.144 -11.771 25.423 1.00 96.69 80 GLY A C 1
ATOM 655 O O . GLY A 1 80 ? -15.920 -12.228 26.263 1.00 96.69 80 GLY A O 1
ATOM 656 N N . LYS A 1 81 ? -15.328 -10.537 24.927 1.00 96.62 81 LYS A N 1
ATOM 657 C CA . LYS A 1 81 ? -16.559 -9.762 25.174 1.00 96.62 81 LYS A CA 1
ATOM 658 C C . LYS A 1 81 ? -17.724 -10.311 24.355 1.00 96.62 81 LYS A C 1
ATOM 660 O O . LYS A 1 81 ? -18.825 -10.392 24.890 1.00 96.62 81 LYS A O 1
ATOM 665 N N . LEU A 1 82 ? -17.484 -10.676 23.098 1.00 96.44 82 LEU A N 1
ATOM 666 C CA . LEU A 1 82 ? -18.491 -11.273 22.223 1.00 96.44 82 LEU A CA 1
ATOM 667 C C . LEU A 1 82 ? -18.973 -12.612 22.782 1.00 96.44 82 LEU A C 1
ATOM 669 O O . LEU A 1 82 ? -20.179 -12.810 22.857 1.00 96.44 82 LEU A O 1
ATOM 673 N N . ASP A 1 83 ? -18.076 -13.452 23.299 1.00 95.56 83 ASP A N 1
ATOM 674 C CA . ASP A 1 83 ? -18.442 -14.715 23.955 1.00 95.56 83 ASP A CA 1
ATOM 675 C C . ASP A 1 83 ? -19.340 -14.493 25.178 1.00 95.56 83 ASP A C 1
ATOM 677 O O . ASP A 1 83 ? -20.317 -15.207 25.390 1.00 95.56 83 ASP A O 1
ATOM 681 N N . ARG A 1 84 ? -19.056 -13.463 25.987 1.00 91.38 84 ARG A N 1
ATOM 682 C CA . ARG A 1 84 ? -19.907 -13.113 27.139 1.00 91.38 84 ARG A CA 1
ATOM 683 C C . ARG A 1 84 ? -21.270 -12.590 26.716 1.00 91.38 84 ARG A C 1
ATOM 685 O O . ARG A 1 84 ? -22.255 -12.890 27.381 1.00 91.38 84 ARG A O 1
ATOM 692 N N . LEU A 1 85 ? -21.329 -11.791 25.652 1.00 94.25 85 LEU A N 1
ATOM 693 C CA . LEU A 1 85 ? -22.595 -11.307 25.105 1.00 94.25 85 LEU A CA 1
ATOM 694 C C . LEU A 1 85 ? -23.411 -12.464 24.530 1.00 94.25 85 LEU A C 1
ATOM 696 O O . LEU A 1 85 ? -24.612 -12.527 24.771 1.00 94.25 85 LEU A O 1
ATOM 700 N N . LEU A 1 86 ? -22.756 -13.402 23.846 1.00 92.12 86 LEU A N 1
ATOM 701 C CA . LEU A 1 86 ? -23.377 -14.627 23.357 1.00 92.12 86 LEU A CA 1
ATOM 702 C C . LEU A 1 86 ? -23.961 -15.435 24.524 1.00 92.12 86 LEU A C 1
ATOM 704 O O . LEU A 1 86 ? -25.148 -15.742 24.520 1.00 92.12 86 LEU A O 1
ATOM 708 N N . ALA A 1 87 ? -23.173 -15.670 25.576 1.00 90.25 87 ALA A N 1
ATOM 709 C CA . ALA A 1 87 ? -23.621 -16.389 26.766 1.00 90.25 87 ALA A CA 1
ATOM 710 C C . ALA A 1 87 ? -24.755 -15.667 27.516 1.00 90.25 87 ALA A C 1
ATOM 712 O O . ALA A 1 87 ? -25.654 -16.314 28.044 1.00 90.25 87 ALA A O 1
ATOM 713 N N . ALA A 1 88 ? -24.749 -14.332 27.562 1.00 88.88 88 ALA A N 1
ATOM 714 C CA . ALA A 1 88 ? -25.823 -13.551 28.174 1.00 88.88 88 ALA A CA 1
ATOM 715 C C . ALA A 1 88 ? -27.123 -13.603 27.355 1.00 88.88 88 ALA A C 1
ATOM 717 O O . ALA A 1 88 ? -28.208 -13.639 27.932 1.00 88.88 88 ALA A O 1
ATOM 718 N N . LEU A 1 89 ? -27.026 -13.637 26.023 1.00 86.50 89 LEU A N 1
ATOM 719 C CA . LEU A 1 89 ? -28.176 -13.815 25.134 1.00 86.50 89 LEU A CA 1
ATOM 720 C C . LEU A 1 89 ? -28.739 -15.241 25.215 1.00 86.50 89 LEU A C 1
ATOM 722 O O . LEU A 1 89 ? -29.955 -15.413 25.248 1.00 86.50 89 LEU A O 1
ATOM 726 N N . GLU A 1 90 ? -27.876 -16.254 25.303 1.00 85.06 90 GLU A N 1
ATOM 727 C CA . GLU A 1 90 ? -28.280 -17.654 25.479 1.00 85.06 90 GLU A CA 1
ATOM 728 C C . GLU A 1 90 ? -28.863 -17.917 26.879 1.00 85.06 90 GLU A C 1
ATOM 730 O O . GLU A 1 90 ? -29.902 -18.564 27.004 1.00 85.06 90 GLU A O 1
ATOM 735 N N . GLY A 1 91 ? -28.260 -17.357 27.932 1.00 70.81 91 GLY A N 1
ATOM 736 C CA . GLY A 1 91 ? -28.758 -17.448 29.309 1.00 70.81 91 GLY A CA 1
ATOM 737 C C . GLY A 1 91 ? -30.049 -16.655 29.537 1.00 70.81 91 GLY A C 1
ATOM 738 O O . GLY A 1 91 ? -30.953 -17.123 30.227 1.00 70.81 91 GLY A O 1
ATOM 739 N N . GLY A 1 92 ? -30.200 -15.501 28.879 1.00 59.72 92 GLY A N 1
ATOM 740 C CA . GLY A 1 92 ? -31.445 -14.727 28.868 1.00 59.72 92 GLY A CA 1
ATOM 741 C C . GLY A 1 92 ? -32.607 -15.433 28.158 1.00 59.72 92 GLY A C 1
ATOM 742 O O . GLY A 1 92 ? -33.764 -15.100 28.404 1.00 59.72 92 GLY A O 1
ATOM 743 N N . ALA A 1 93 ? -32.324 -16.436 27.320 1.00 56.25 93 ALA A N 1
ATOM 744 C CA . ALA A 1 93 ? -33.342 -17.309 26.741 1.00 56.25 93 ALA A CA 1
ATOM 745 C C . ALA A 1 93 ? -33.751 -18.469 27.676 1.00 56.25 93 ALA A C 1
ATOM 747 O O . ALA A 1 93 ? -34.766 -19.116 27.414 1.00 56.25 93 ALA A O 1
ATOM 748 N N . GLN A 1 94 ? -32.998 -18.734 28.755 1.00 53.31 94 GLN A N 1
ATOM 749 C CA . GLN A 1 94 ? -33.260 -19.827 29.703 1.00 53.31 94 GLN A CA 1
ATOM 750 C C . GLN A 1 94 ? -33.821 -19.369 31.061 1.00 53.31 94 GLN A C 1
ATOM 752 O O . GLN A 1 94 ? -34.620 -20.107 31.634 1.00 53.31 94 GLN A O 1
ATOM 757 N N . ASP A 1 95 ? -33.519 -18.156 31.534 1.00 47.25 95 ASP A N 1
ATOM 758 C CA . ASP A 1 95 ? -34.031 -17.637 32.815 1.00 47.25 95 ASP A CA 1
ATOM 759 C C . ASP A 1 95 ? -35.124 -16.569 32.636 1.00 47.25 95 ASP A C 1
ATOM 761 O O . ASP A 1 95 ? -34.931 -15.361 32.786 1.00 47.25 95 ASP A O 1
ATOM 765 N N . GLY A 1 96 ? -36.341 -17.038 32.363 1.00 50.31 96 GLY A N 1
ATOM 766 C CA . GLY A 1 96 ? -37.557 -16.254 32.555 1.00 50.31 96 GLY A CA 1
ATOM 767 C C . GLY A 1 96 ? -37.941 -16.191 34.035 1.00 50.31 96 GLY A C 1
ATOM 768 O O . GLY A 1 96 ? -38.788 -16.963 34.477 1.00 50.31 96 GLY A O 1
ATOM 769 N N . GLY A 1 97 ? -37.358 -15.269 34.808 1.00 40.03 97 GLY A N 1
ATOM 770 C CA . GLY A 1 97 ? -37.769 -15.099 36.206 1.00 40.03 97 GLY A CA 1
ATOM 771 C C . GLY A 1 97 ? -36.971 -14.097 37.036 1.00 40.03 97 GLY A C 1
ATOM 772 O O . GLY A 1 97 ? -36.128 -14.492 37.824 1.00 40.03 97 GLY A O 1
ATOM 773 N N . ALA A 1 98 ? -37.312 -12.814 36.895 1.00 51.16 98 ALA A N 1
ATOM 774 C CA . ALA A 1 98 ? -37.208 -11.744 37.894 1.00 51.16 98 ALA A CA 1
ATOM 775 C C . ALA A 1 98 ? -36.031 -11.769 38.895 1.00 51.16 98 ALA A C 1
ATOM 777 O O . ALA A 1 98 ? -36.127 -12.364 39.966 1.00 51.16 98 ALA A O 1
ATOM 778 N N . GLN A 1 99 ? -35.047 -10.897 38.660 1.00 45.28 99 GLN A N 1
ATOM 779 C CA . GLN A 1 99 ? -34.428 -10.120 39.736 1.00 45.28 99 GLN A CA 1
ATOM 780 C C . GLN A 1 99 ? -34.068 -8.716 39.238 1.00 45.28 99 GLN A C 1
ATOM 782 O O . GLN A 1 99 ? -33.141 -8.502 38.464 1.00 45.28 99 GLN A O 1
ATOM 787 N N . VAL A 1 100 ? -34.869 -7.758 39.701 1.00 54.50 100 VAL A N 1
ATOM 788 C CA . VAL A 1 100 ? -34.562 -6.330 39.722 1.00 54.50 100 VAL A CA 1
ATOM 789 C C . VAL A 1 100 ? -33.361 -6.093 40.635 1.00 54.50 100 VAL A C 1
ATOM 791 O O . VAL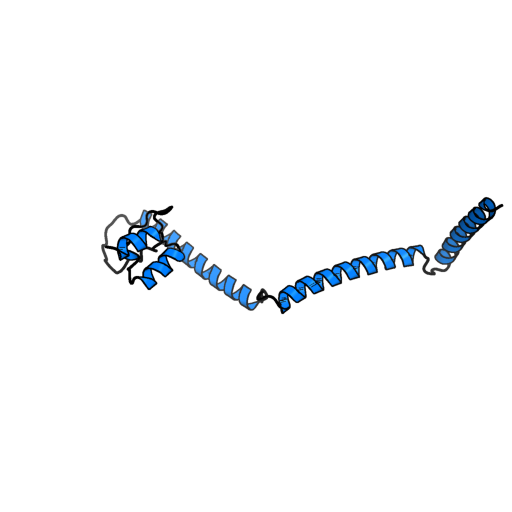 A 1 100 ? -33.434 -6.324 41.840 1.00 54.50 100 VAL A O 1
ATOM 794 N N . ALA A 1 101 ? -32.276 -5.595 40.055 1.00 46.28 101 ALA A N 1
ATOM 795 C CA . ALA A 1 101 ? -31.224 -4.893 40.770 1.00 46.28 101 ALA A CA 1
ATOM 796 C C . ALA A 1 101 ? -30.867 -3.644 39.959 1.00 46.28 101 ALA A C 1
ATOM 798 O O . ALA A 1 101 ? -30.101 -3.689 38.996 1.00 46.28 101 ALA A O 1
ATOM 799 N N . GLU A 1 102 ? -31.478 -2.526 40.344 1.00 54.00 102 GLU A N 1
ATOM 800 C CA . GLU A 1 102 ? -31.001 -1.192 40.008 1.00 54.00 102 GLU A CA 1
ATOM 801 C C . GLU A 1 102 ? -29.528 -1.074 40.404 1.00 54.00 102 GLU A C 1
ATOM 803 O O . GLU A 1 102 ? -29.203 -1.065 41.587 1.00 54.00 102 GLU A O 1
ATOM 808 N N . THR A 1 103 ? -28.640 -0.934 39.422 1.00 39.72 103 THR A N 1
ATOM 809 C CA . THR A 1 103 ? -27.407 -0.164 39.596 1.00 39.72 103 THR A CA 1
ATOM 810 C C . THR A 1 103 ? -27.037 0.524 38.283 1.00 39.72 103 THR A C 1
ATOM 812 O O . THR A 1 103 ? -26.612 -0.099 37.320 1.00 39.72 103 THR A O 1
ATOM 815 N N . ASN A 1 104 ? -27.183 1.847 38.317 1.00 42.53 104 ASN A N 1
ATOM 816 C CA . ASN A 1 104 ? -26.321 2.840 37.682 1.00 42.53 104 ASN A CA 1
ATOM 817 C C . ASN A 1 104 ? -26.255 2.914 36.151 1.00 42.53 104 ASN A C 1
ATOM 819 O O . ASN A 1 104 ? -25.457 2.251 35.500 1.00 42.53 104 ASN A O 1
ATOM 823 N N . GLY A 1 105 ? -26.978 3.918 35.642 1.00 42.31 105 GLY A N 1
ATOM 824 C CA . GLY A 1 105 ? -26.487 4.797 34.588 1.00 42.31 105 GLY A CA 1
ATOM 825 C C . GLY A 1 105 ? -26.287 4.113 33.250 1.00 42.31 105 GLY A C 1
ATOM 826 O O . GLY A 1 105 ? -25.155 3.870 32.839 1.00 42.31 105 GLY A O 1
ATOM 827 N N . SER A 1 106 ? -27.386 3.909 32.523 1.00 42.88 106 SER A N 1
ATOM 828 C CA . SER A 1 106 ? -27.320 3.881 31.068 1.00 42.88 106 SER A CA 1
ATOM 829 C C . SER A 1 106 ? -26.648 5.179 30.628 1.00 42.88 106 SER A C 1
ATOM 831 O O . SER A 1 106 ? -27.286 6.231 30.554 1.00 42.88 106 SER A O 1
ATOM 833 N N . MET A 1 107 ? -25.344 5.123 30.378 1.00 42.84 107 MET A N 1
ATOM 834 C CA . MET A 1 107 ? -24.680 6.100 29.544 1.00 42.84 107 MET A CA 1
ATOM 835 C C . MET A 1 107 ? -25.292 5.887 28.166 1.00 42.84 107 MET A C 1
ATOM 837 O O . MET A 1 107 ? -24.822 5.070 27.381 1.00 42.84 107 MET A O 1
ATOM 841 N N . VAL A 1 108 ? -26.439 6.533 27.940 1.00 54.41 108 VAL A N 1
ATOM 842 C CA . VAL A 1 108 ? -27.006 6.720 26.613 1.00 54.41 108 VAL A CA 1
ATOM 843 C C . VAL A 1 108 ? -25.856 7.323 25.829 1.00 54.41 108 VAL A C 1
ATOM 845 O O . VAL A 1 108 ? -25.384 8.411 26.158 1.00 54.41 108 VAL A O 1
ATOM 848 N N . GLU A 1 109 ? -25.300 6.558 24.897 1.00 57.53 109 GLU A N 1
ATOM 849 C CA . GLU A 1 109 ? -24.206 7.026 24.067 1.00 57.53 109 GLU A CA 1
ATOM 850 C C . GLU A 1 109 ? -24.788 8.119 23.174 1.00 57.53 109 GLU A C 1
ATOM 852 O O . GLU A 1 109 ? -25.395 7.852 22.136 1.00 57.53 109 GLU A O 1
ATOM 857 N N . ILE A 1 110 ? -24.708 9.366 23.652 1.00 66.69 110 ILE A N 1
ATOM 858 C CA . ILE A 1 110 ? -25.259 10.514 22.945 1.00 66.69 110 ILE A CA 1
ATOM 859 C C . ILE A 1 110 ? -24.453 10.651 21.663 1.00 66.69 110 ILE A C 1
ATOM 861 O O . ILE A 1 110 ? -23.311 11.143 21.628 1.00 66.69 110 ILE A O 1
ATOM 865 N N . THR A 1 111 ? -25.074 10.172 20.596 1.00 75.38 111 THR A N 1
ATOM 866 C CA . THR A 1 111 ? -24.557 10.284 19.250 1.00 75.38 111 THR A CA 1
ATOM 867 C C . THR A 1 111 ? -24.747 11.747 18.883 1.00 75.38 111 THR A C 1
ATOM 869 O O . THR A 1 111 ? -25.855 12.215 18.661 1.00 75.38 111 THR A O 1
ATOM 872 N N . ALA A 1 112 ? -23.668 12.518 18.916 1.00 81.88 112 ALA A N 1
ATOM 873 C CA . ALA A 1 112 ? -23.669 13.931 18.573 1.00 81.88 112 ALA A CA 1
ATOM 874 C C . ALA A 1 112 ? -22.621 14.169 17.494 1.00 81.88 112 ALA A C 1
ATOM 876 O O . ALA A 1 112 ? -21.556 13.544 17.497 1.00 81.88 112 ALA A O 1
ATOM 877 N N . THR A 1 113 ? -22.912 15.088 16.582 1.00 83.44 113 THR A N 1
ATOM 878 C CA . THR A 1 113 ? -21.903 15.569 15.632 1.00 83.44 113 THR A CA 1
ATOM 879 C C . THR A 1 113 ? -20.782 16.303 16.378 1.00 83.44 113 THR A C 1
ATOM 881 O O . THR A 1 113 ? -21.019 16.945 17.405 1.00 83.44 113 THR A O 1
ATOM 884 N N . ASP A 1 114 ? -19.550 16.259 15.866 1.00 84.69 114 ASP A N 1
ATOM 885 C CA . ASP A 1 114 ? -18.412 16.949 16.499 1.00 84.69 114 ASP A CA 1
ATOM 886 C C . ASP A 1 114 ? -18.635 18.460 16.624 1.00 84.69 114 ASP A C 1
ATOM 888 O O . ASP A 1 114 ? -18.221 19.089 17.603 1.00 84.69 114 ASP A O 1
ATOM 892 N N . ALA A 1 115 ? -19.350 19.040 15.657 1.00 85.62 115 ALA A N 1
ATOM 893 C CA . ALA A 1 115 ? -19.766 20.432 15.696 1.00 85.62 115 ALA A CA 1
ATOM 894 C C . ALA A 1 115 ? -20.756 20.705 16.848 1.00 85.62 115 ALA A C 1
ATOM 896 O O . ALA A 1 115 ? -20.598 21.700 17.557 1.00 85.62 115 ALA A O 1
ATOM 897 N N . ALA A 1 116 ? -21.721 19.810 17.097 1.00 87.38 116 ALA A N 1
ATOM 898 C CA . ALA A 1 116 ? -22.664 19.933 18.211 1.00 87.38 116 ALA A CA 1
ATOM 899 C C . ALA A 1 116 ? -21.968 19.811 19.574 1.00 87.38 116 ALA A C 1
ATOM 901 O O . ALA A 1 116 ? -22.218 20.623 20.464 1.00 87.38 116 ALA A O 1
ATOM 902 N N . ARG A 1 117 ? -21.022 18.868 19.730 1.00 88.12 117 ARG A N 1
ATOM 903 C CA . ARG A 1 117 ? -20.238 18.727 20.975 1.00 88.12 117 ARG A CA 1
ATOM 904 C C . ARG A 1 117 ? -19.422 19.973 21.295 1.00 88.12 117 ARG A C 1
ATOM 906 O O . ARG A 1 117 ? -19.324 20.361 22.456 1.00 88.12 117 ARG A O 1
ATOM 913 N N . ARG A 1 118 ? -18.819 20.592 20.277 1.00 88.00 118 ARG A N 1
ATOM 914 C CA . ARG A 1 118 ? -18.054 21.834 20.440 1.00 88.00 118 ARG A CA 1
ATOM 915 C C . ARG A 1 118 ? -18.964 22.982 20.866 1.00 88.00 118 ARG A C 1
ATOM 917 O O . ARG A 1 118 ? -18.661 23.661 21.842 1.00 88.00 118 ARG A O 1
ATOM 924 N N . LYS A 1 119 ? -20.114 23.126 20.200 1.00 88.56 119 LYS A N 1
ATOM 925 C CA . LYS A 1 119 ? -21.089 24.177 20.499 1.00 88.56 119 LYS A CA 1
ATOM 926 C C . LYS A 1 119 ? -21.695 24.046 21.898 1.00 88.56 119 LYS A C 1
ATOM 928 O O . LYS A 1 119 ? -21.890 25.049 22.576 1.00 88.56 119 LYS A O 1
ATOM 933 N N . ALA A 1 120 ? -21.928 22.817 22.354 1.00 88.81 120 ALA A N 1
ATOM 934 C CA . ALA A 1 120 ? -22.446 22.539 23.689 1.00 88.81 120 ALA A CA 1
ATOM 935 C C . ALA A 1 120 ? -21.464 22.974 24.784 1.00 88.81 120 ALA A C 1
ATOM 937 O O . ALA A 1 120 ? -21.871 23.616 25.747 1.00 88.81 120 ALA A O 1
ATOM 938 N N . ARG A 1 121 ? -20.158 22.728 24.595 1.00 87.38 121 ARG A N 1
ATOM 939 C CA . ARG A 1 121 ? -19.113 23.206 25.519 1.00 87.38 121 ARG A CA 1
ATOM 940 C C . ARG A 1 121 ? -18.999 24.727 25.550 1.00 87.38 121 ARG A C 1
ATOM 942 O O . ARG A 1 121 ? -18.792 25.285 26.617 1.00 87.38 121 ARG A O 1
ATOM 949 N N . GLU A 1 122 ? -19.131 25.386 24.400 1.00 87.06 122 GLU A N 1
ATOM 950 C CA . GLU A 1 122 ? -19.096 26.853 24.317 1.00 87.06 122 GLU A CA 1
ATOM 951 C C . GLU A 1 122 ? -20.269 27.508 25.055 1.00 87.06 122 GLU A C 1
ATOM 953 O O . GLU A 1 122 ? -20.098 28.565 25.653 1.00 87.06 122 GLU A O 1
ATOM 958 N N . MET A 1 123 ? -21.451 26.888 25.013 1.00 85.00 123 MET A N 1
ATOM 959 C CA . MET A 1 123 ? -22.674 27.433 25.616 1.00 85.00 123 MET A CA 1
ATOM 960 C C . MET A 1 123 ? -23.009 26.828 26.987 1.00 85.00 123 MET A C 1
ATOM 962 O O . MET A 1 123 ? -24.008 27.209 27.584 1.00 85.00 123 MET A O 1
ATOM 966 N N . GLY A 1 124 ? -22.199 25.891 27.492 1.00 86.12 124 GLY A N 1
ATOM 967 C CA . GLY A 1 124 ? -22.439 25.215 28.772 1.00 86.12 124 GLY A CA 1
ATOM 968 C C . GLY A 1 124 ? -23.693 24.331 28.800 1.00 86.12 124 GLY A C 1
ATOM 969 O O . GLY A 1 124 ? -24.254 24.112 29.867 1.00 86.12 124 GLY A O 1
ATOM 970 N N . VAL A 1 125 ? -24.144 23.841 27.643 1.00 85.94 125 VAL A N 1
ATOM 971 C CA . VAL A 1 125 ? -25.346 23.004 27.509 1.00 85.94 125 VAL A CA 1
ATOM 972 C C . VAL A 1 125 ? -24.972 21.533 27.686 1.00 85.94 125 VAL A C 1
ATOM 974 O O . VAL A 1 125 ? -24.042 21.054 27.033 1.00 85.94 125 VAL A O 1
ATOM 977 N N . ASP A 1 126 ? -25.706 20.799 28.525 1.00 86.50 126 ASP A N 1
ATOM 978 C CA . ASP A 1 126 ? -25.542 19.348 28.632 1.00 86.50 126 ASP A CA 1
ATOM 979 C C . ASP A 1 126 ? -26.216 18.641 27.447 1.00 86.50 126 ASP A C 1
ATOM 981 O O . ASP A 1 126 ? -27.412 18.789 27.201 1.00 86.50 126 ASP A O 1
ATOM 985 N N . LEU A 1 127 ? -25.436 17.847 26.713 1.00 83.25 127 LEU A N 1
ATOM 986 C CA . LEU A 1 127 ? -25.907 17.068 25.569 1.00 83.25 127 LEU A CA 1
ATOM 987 C C . LEU A 1 127 ? -26.892 15.965 25.974 1.00 83.25 127 LEU A C 1
ATOM 989 O O . LEU A 1 127 ? -27.626 15.487 25.114 1.00 83.25 127 LEU A O 1
ATOM 993 N N . SER A 1 128 ? -26.909 15.558 27.248 1.00 82.56 128 SER A N 1
ATOM 994 C CA . SER A 1 128 ? -27.850 14.551 27.755 1.00 82.56 128 SER A CA 1
ATOM 995 C C . SER A 1 128 ? -29.297 15.053 27.797 1.00 82.56 128 SER A C 1
ATOM 997 O O . SER A 1 128 ? -30.236 14.265 27.698 1.00 82.56 128 SER A O 1
ATOM 999 N N . GLU A 1 129 ? -29.474 16.374 27.862 1.00 82.50 129 GLU A N 1
ATOM 1000 C CA . GLU A 1 129 ? -30.774 17.043 27.927 1.00 82.50 129 GLU A CA 1
ATOM 1001 C C . GLU A 1 129 ? -31.242 17.585 26.566 1.00 82.50 129 GLU A C 1
ATOM 1003 O O . GLU A 1 129 ? -32.308 18.204 26.465 1.00 82.50 129 GLU A O 1
ATOM 1008 N N . VAL A 1 130 ? -30.440 17.391 25.513 1.00 83.00 130 VAL A N 1
ATOM 1009 C CA . VAL A 1 130 ? -30.735 17.863 24.157 1.00 83.00 130 VAL A CA 1
ATOM 1010 C C . VAL A 1 130 ? -31.334 16.722 23.344 1.00 83.00 130 VAL A C 1
ATOM 1012 O O . VAL A 1 130 ? -30.682 15.718 23.068 1.00 83.00 130 VAL A O 1
ATOM 1015 N N . VAL A 1 131 ? -32.579 16.900 22.906 1.00 82.00 131 VAL A N 1
ATOM 1016 C CA . VAL A 1 131 ? -33.232 15.971 21.977 1.00 82.00 131 VAL A CA 1
ATOM 1017 C C . VAL A 1 131 ? -32.611 16.148 20.591 1.00 82.00 131 VAL A C 1
ATOM 1019 O O . VAL A 1 131 ? -32.762 17.203 19.976 1.00 82.00 131 VAL A O 1
ATOM 1022 N N . GLY A 1 132 ? -31.900 15.129 20.106 1.00 82.38 132 GLY A N 1
ATOM 1023 C CA . GLY A 1 132 ? -31.293 15.140 18.777 1.00 82.38 132 GLY A CA 1
ATOM 1024 C C . GLY A 1 132 ? -32.330 14.937 17.676 1.00 82.38 132 GLY A C 1
ATOM 1025 O O . GLY A 1 132 ? -33.118 13.993 17.727 1.00 82.38 132 GLY A O 1
ATOM 1026 N N . THR A 1 133 ? -32.332 15.819 16.676 1.00 82.44 133 THR A N 1
ATOM 1027 C CA . THR A 1 133 ? -33.246 15.731 15.521 1.00 82.44 133 THR A CA 1
ATOM 1028 C C . THR A 1 133 ? -32.569 15.237 14.240 1.00 82.44 133 THR A C 1
ATOM 1030 O O . THR A 1 133 ? -33.208 15.163 13.190 1.00 82.44 133 THR A O 1
ATOM 1033 N N . GLY A 1 134 ? -31.283 14.883 14.305 1.00 78.00 134 GLY A N 1
ATOM 1034 C CA . GLY A 1 134 ? -30.523 14.335 13.184 1.00 78.00 134 GLY A CA 1
ATOM 1035 C C . GLY A 1 134 ? -30.878 12.885 12.839 1.00 78.00 134 GLY A C 1
ATOM 1036 O O . GLY A 1 134 ? -31.675 12.228 13.512 1.00 78.00 134 GLY A O 1
ATOM 1037 N N . THR A 1 135 ? -30.250 12.366 11.782 1.00 73.12 135 THR A N 1
ATOM 1038 C CA . THR A 1 135 ? -30.315 10.947 11.392 1.00 73.12 135 THR A CA 1
ATOM 1039 C C . THR A 1 135 ? -29.956 10.049 12.575 1.00 73.12 135 THR A C 1
ATOM 1041 O O . THR A 1 135 ? -28.988 10.320 13.282 1.00 73.12 135 THR A O 1
ATOM 1044 N N . ASP A 1 136 ? -30.775 9.026 12.819 1.00 74.25 136 ASP A N 1
ATOM 1045 C CA . ASP A 1 136 ? -30.671 8.103 13.960 1.00 74.25 136 ASP A CA 1
ATOM 1046 C C . ASP A 1 136 ? -30.750 8.766 15.352 1.00 74.25 136 ASP A C 1
ATOM 1048 O O . ASP A 1 136 ? -30.266 8.220 16.341 1.00 74.25 136 ASP A O 1
ATOM 1052 N N . GLY A 1 137 ? -31.375 9.948 15.455 1.00 78.19 137 GLY A N 1
ATOM 1053 C CA . GLY A 1 137 ? -31.496 10.687 16.719 1.00 78.19 137 GLY A CA 1
ATOM 1054 C C . GLY A 1 137 ? -30.222 11.441 17.105 1.00 78.19 137 GLY A C 1
ATOM 1055 O O . GLY A 1 137 ? -30.041 11.809 18.267 1.00 78.19 137 GLY A O 1
ATOM 1056 N N . GLN A 1 138 ? -29.325 11.672 16.140 1.00 86.12 138 GLN A N 1
ATOM 1057 C CA . GLN A 1 138 ? -28.069 12.369 16.375 1.00 86.12 138 GLN A CA 1
ATOM 1058 C C . GLN A 1 138 ? -28.297 13.839 16.762 1.00 86.12 138 GLN A C 1
ATOM 1060 O O . GLN A 1 138 ? -29.054 14.562 16.113 1.00 86.12 138 GLN A O 1
ATOM 1065 N N . VAL A 1 139 ?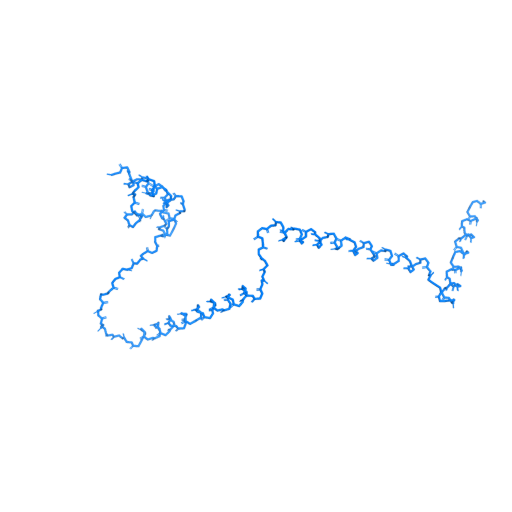 -27.589 14.318 17.786 1.00 87.62 139 VAL A N 1
ATOM 1066 C CA . VAL A 1 139 ? -27.633 15.727 18.197 1.00 87.62 139 VAL A CA 1
ATOM 1067 C C . VAL A 1 139 ? -26.868 16.596 17.193 1.00 87.62 139 VAL A C 1
ATOM 1069 O O . VAL A 1 139 ? -25.666 16.402 16.943 1.00 87.62 139 VAL A O 1
ATOM 1072 N N . THR A 1 140 ? -27.570 17.571 16.618 1.00 89.06 140 THR A N 1
ATOM 1073 C CA . THR A 1 140 ? -27.025 18.534 15.653 1.00 89.06 140 THR A CA 1
ATOM 1074 C C . THR A 1 140 ? -26.687 19.872 16.316 1.00 89.06 140 THR A C 1
ATOM 1076 O O . THR A 1 140 ? -27.075 20.151 17.450 1.00 89.06 140 THR A O 1
ATOM 1079 N N . VAL A 1 141 ? -25.938 20.727 15.610 1.00 88.31 141 VAL A N 1
ATOM 1080 C CA . VAL A 1 141 ? -25.576 22.071 16.103 1.00 88.31 141 VAL A CA 1
ATOM 1081 C C . VAL A 1 141 ? -26.821 22.916 16.378 1.00 88.31 141 VAL A C 1
ATOM 1083 O O . VAL A 1 141 ? -26.853 23.660 17.357 1.00 88.31 141 VAL A O 1
ATOM 1086 N N . GLU A 1 142 ? -27.854 22.775 15.544 1.00 86.12 142 GLU A N 1
ATOM 1087 C CA . GLU A 1 142 ? -29.112 23.506 15.696 1.00 86.12 142 GLU A CA 1
ATOM 1088 C C . GLU A 1 142 ? -29.875 23.087 16.956 1.00 86.12 142 GLU A C 1
ATOM 1090 O O . GLU A 1 142 ? -30.445 23.946 17.626 1.00 86.12 142 GLU A O 1
ATOM 1095 N N . ASP A 1 143 ? -29.847 21.802 17.321 1.00 86.69 143 ASP A N 1
ATOM 1096 C CA . ASP A 1 143 ? -30.501 21.301 18.539 1.00 86.69 143 ASP A CA 1
ATOM 1097 C C . ASP A 1 143 ? -29.863 21.907 19.797 1.00 86.69 143 ASP A C 1
ATOM 1099 O O . ASP A 1 143 ? -30.551 22.386 20.700 1.00 86.69 143 ASP A O 1
ATOM 1103 N N . VAL A 1 144 ? -28.529 21.971 19.812 1.00 88.38 144 VAL A N 1
ATOM 1104 C CA . VAL A 1 144 ? -27.751 22.575 20.901 1.00 88.38 144 VAL A CA 1
ATOM 1105 C C . VAL A 1 144 ? -27.977 24.088 20.973 1.00 88.38 144 VAL A C 1
ATOM 1107 O O . VAL A 1 144 ? -28.122 24.636 22.064 1.00 88.38 144 VAL A O 1
ATOM 1110 N N . ARG A 1 145 ? -28.050 24.771 19.822 1.00 87.31 145 ARG A N 1
ATOM 1111 C CA . ARG A 1 145 ? -28.337 26.212 19.748 1.00 87.31 145 ARG A CA 1
ATOM 1112 C C . ARG A 1 145 ? -29.729 26.542 20.283 1.00 87.31 145 ARG A C 1
ATOM 1114 O O . ARG A 1 145 ? -29.850 27.421 21.125 1.00 87.31 145 ARG A O 1
ATOM 1121 N N . LYS A 1 146 ? -30.756 25.798 19.863 1.00 86.56 146 LYS A N 1
ATOM 1122 C CA . LYS A 1 146 ? -32.128 25.970 20.368 1.00 86.56 146 LYS A CA 1
ATOM 1123 C C . LYS A 1 146 ? -32.216 25.789 21.882 1.00 86.56 146 LYS A C 1
ATOM 1125 O O . LYS A 1 146 ? -32.961 26.518 22.526 1.00 86.56 146 LYS A O 1
ATOM 1130 N N . LYS A 1 147 ? -31.470 24.832 22.446 1.00 86.75 147 LYS A N 1
ATOM 1131 C CA . LYS A 1 147 ? -31.443 24.600 23.896 1.00 86.75 147 LYS A CA 1
ATOM 1132 C C . LYS A 1 147 ? -30.690 25.697 24.652 1.00 86.75 147 LYS A C 1
ATOM 1134 O O . LYS A 1 147 ? -31.137 26.071 25.723 1.00 86.75 147 LYS A O 1
ATOM 1139 N N . GLY A 1 148 ? -29.583 26.206 24.109 1.00 81.94 148 GLY A N 1
ATOM 1140 C CA . GLY A 1 148 ? -28.797 27.278 24.735 1.00 81.94 148 GLY A CA 1
ATOM 1141 C C . GLY A 1 148 ? -29.424 28.676 24.647 1.00 81.94 148 GLY A C 1
ATOM 1142 O O . GLY A 1 148 ? -29.017 29.567 25.384 1.00 81.94 148 GLY A O 1
ATOM 1143 N N . GLU A 1 149 ? -30.391 28.881 23.749 1.00 79.00 149 GLU A N 1
ATOM 1144 C CA . GLU A 1 149 ? -31.167 30.127 23.621 1.00 79.00 149 GLU A CA 1
ATOM 1145 C C . GLU A 1 149 ? -32.443 30.146 24.490 1.00 79.00 149 GLU A C 1
ATOM 1147 O O . GLU A 1 149 ? -33.115 31.178 24.548 1.00 79.00 149 GLU A O 1
ATOM 1152 N N . SER A 1 150 ? -32.785 29.026 25.141 1.00 63.06 150 SER A N 1
ATOM 1153 C CA . SER A 1 150 ? -33.967 28.872 26.002 1.00 63.06 150 SER A CA 1
ATOM 1154 C C . SER A 1 150 ? -33.617 28.910 27.481 1.00 63.06 150 SER A C 1
ATOM 1156 O O . SER A 1 150 ? -34.540 29.290 28.238 1.00 63.06 150 SER A O 1
#

Solvent-accessible surface area (backbone atoms only — not comparable to full-atom values): 8854 Å² total; per-residue (Å²): 112,74,69,58,55,55,51,50,53,53,52,51,52,55,53,51,47,54,54,33,53,76,69,73,40,88,40,71,72,53,53,53,52,49,52,53,51,51,56,57,46,50,59,51,48,56,52,49,50,54,55,47,47,49,43,74,76,38,93,54,73,75,90,40,76,64,59,52,52,50,49,51,54,52,48,55,52,49,50,58,48,50,53,51,51,49,51,50,56,56,48,60,74,68,62,89,71,88,81,92,73,94,76,82,77,84,74,69,79,76,51,51,42,73,65,17,56,52,52,19,66,76,62,72,44,64,68,90,80,47,76,28,82,38,81,97,50,19,27,34,52,66,41,42,49,58,59,64,76,105

pLDDT: mean 81.44, std 14.92, range [39.72, 97.81]

Sequence (150 aa):
FLQSYASFYKVFKRNSEDYLKNLQLPVRSDISRIAGLVVNLEEKVDRIEEVLEDFEYGYAEPATSESVKELETRLGRVEGKLDRLLAALEGGAQDGGAQVAETNGSMVEITATDAARRKAREMGVDLSEVVGTGTDGQVTVEDVRKKGES

Mean predicted aligned error: 19.36 Å

Nearest PDB structures (foldseek):
  2eq9-assembly3_I  TM=9.059E-01  e=2.135E-03  Thermus thermophilus HB8
  2coo-assembly1_A  TM=7.045E-01  e=4.411E-04  Homo sapiens
  1w4f-assembly1_A  TM=9.331E-01  e=1.270E-02  Geobacillus stearothermophilus
  2eq8-assembly2_F  TM=8.829E-01  e=5.576E-03  unclassified

Foldseek 3Di:
DVVVVVVVVVVVLVVVQVVCVVVVHDDPVNVVVVVVVVVVVVVVVVVVVVVVCCVVVPPDDDPDPVVVVVVVVVVVVVVVVVVVVVVVVVVVVVDPDDDDDDDDDPPVVQQEDPLLVVLCVVLVHDSVPFQAPDDVRYNYNVSSVVVSVD

Radius of gyration: 36.95 Å; Cα contacts (8 Å, |Δi|>4): 77; chains: 1; bounding box: 71×50×95 Å